Protein AF-A0A960NMY7-F1 (afdb_monomer)

Mean predicted aligned error: 4.67 Å

Solvent-accessible surface area (backbone atoms only — not comparable to full-atom values): 4836 Å² total; per-residue (Å²): 136,85,80,86,68,88,52,74,72,52,56,52,50,46,48,53,53,18,50,54,52,16,48,52,51,12,51,53,53,35,51,51,49,47,73,66,26,69,96,49,64,34,44,55,98,93,41,72,38,59,67,56,51,51,52,46,24,51,65,41,22,57,61,40,27,54,51,43,41,51,52,52,52,49,53,52,50,52,55,51,53,56,65,68,70,58,132

Nearest PDB structures (foldseek):
  8oqy-assembly1_D  TM=3.537E-01  e=2.925E+00  Homo sapiens

Foldseek 3Di:
DDDPDDDPVVLVVLLVCLQVVQLVVLLVVLVVCLVVCVVVQQADPVGGPVVVSVVSSVVSRPVSSVVSSVVVVVVVVVVVVVVVPDD

pLDDT: mean 93.27, std 9.67, range [48.72, 98.75]

Structure (mmCIF, N/CA/C/O backbone):
data_AF-A0A960NMY7-F1
#
_entry.id   AF-A0A960NMY7-F1
#
loop_
_atom_site.group_PDB
_atom_site.id
_atom_site.type_symbol
_atom_site.label_atom_id
_atom_site.label_alt_id
_atom_site.label_comp_id
_atom_site.label_asym_id
_atom_site.label_entity_id
_atom_site.label_seq_id
_atom_site.pdbx_PDB_ins_code
_atom_site.Cartn_x
_atom_site.C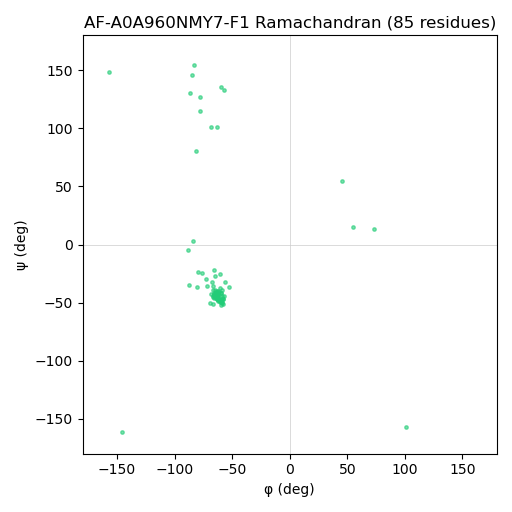artn_y
_atom_site.Cartn_z
_atom_site.occupancy
_atom_site.B_iso_or_equiv
_atom_site.auth_seq_id
_atom_site.auth_comp_id
_atom_site.auth_asym_id
_atom_site.auth_atom_id
_atom_site.pdbx_PDB_model_num
ATOM 1 N N . MET A 1 1 ? -17.722 -5.834 36.836 1.00 48.72 1 MET A N 1
ATOM 2 C CA . MET A 1 1 ? -16.903 -5.104 35.834 1.00 48.72 1 MET A CA 1
ATOM 3 C C . MET A 1 1 ? -16.657 -5.991 34.616 1.00 48.72 1 MET A C 1
ATOM 5 O O . MET A 1 1 ? -15.818 -6.878 34.678 1.00 48.72 1 MET A O 1
ATOM 9 N N . SER A 1 2 ? -17.390 -5.787 33.517 1.00 54.53 2 SER A N 1
ATOM 10 C CA . SER A 1 2 ? -17.126 -6.496 32.254 1.00 54.53 2 SER A CA 1
ATOM 11 C C . SER A 1 2 ? -15.928 -5.850 31.548 1.00 54.53 2 SER A C 1
ATOM 13 O O . SER A 1 2 ? -15.981 -4.674 31.178 1.00 54.53 2 SER A O 1
ATOM 15 N N . LYS A 1 3 ? -14.819 -6.588 31.401 1.00 60.84 3 LYS A N 1
ATOM 16 C CA . LYS A 1 3 ? -13.657 -6.153 30.612 1.00 60.84 3 LYS A CA 1
ATOM 17 C C . LYS A 1 3 ? -14.081 -6.133 29.139 1.00 60.84 3 LYS A C 1
ATOM 19 O O . LYS A 1 3 ? -14.147 -7.186 28.512 1.00 60.84 3 LYS A O 1
ATOM 24 N N . ARG A 1 4 ? -14.383 -4.956 28.576 1.00 67.00 4 ARG A N 1
ATOM 25 C CA . ARG A 1 4 ? -14.626 -4.824 27.128 1.00 67.00 4 ARG A CA 1
ATOM 26 C C . ARG A 1 4 ? -13.339 -5.186 26.385 1.00 67.00 4 ARG A C 1
ATOM 28 O O . ARG A 1 4 ? -12.404 -4.393 26.347 1.00 67.00 4 ARG A O 1
ATOM 35 N N . ARG A 1 5 ? -13.282 -6.402 25.845 1.00 75.62 5 ARG A N 1
ATOM 36 C CA . ARG A 1 5 ? -12.171 -6.904 25.030 1.00 75.62 5 ARG A CA 1
ATOM 37 C C . ARG A 1 5 ? -12.384 -6.467 23.581 1.00 75.62 5 ARG A C 1
ATOM 39 O O . ARG A 1 5 ? -13.525 -6.394 23.126 1.00 75.62 5 ARG A O 1
ATOM 46 N N . PHE A 1 6 ? -11.305 -6.187 22.854 1.00 79.25 6 PHE A N 1
ATOM 47 C CA . PHE A 1 6 ? -11.397 -6.031 21.402 1.00 79.25 6 PHE A CA 1
ATOM 48 C C . PHE A 1 6 ? -11.933 -7.326 20.784 1.00 79.25 6 PHE A C 1
ATOM 50 O O . PHE A 1 6 ? -11.520 -8.418 21.176 1.00 79.25 6 PHE A O 1
ATOM 57 N N . SER A 1 7 ? -12.873 -7.202 19.846 1.00 86.31 7 SER A N 1
ATOM 58 C CA . SER A 1 7 ? -13.428 -8.356 19.144 1.00 86.31 7 SER A CA 1
ATOM 59 C C . SER A 1 7 ? -12.522 -8.767 17.977 1.00 86.31 7 SER A C 1
ATOM 61 O O . SER A 1 7 ? -11.842 -7.913 17.403 1.00 86.31 7 SER A O 1
ATOM 63 N N . PRO A 1 8 ? -12.542 -10.040 17.549 1.00 84.19 8 PRO A N 1
ATOM 64 C CA . PRO A 1 8 ? -11.838 -10.472 16.338 1.00 84.19 8 PRO A CA 1
ATOM 65 C C . PRO A 1 8 ? -12.198 -9.625 15.103 1.00 84.19 8 PRO A C 1
ATOM 67 O O . PRO A 1 8 ? -11.331 -9.259 14.313 1.00 84.19 8 PRO A O 1
ATOM 70 N N . GLY A 1 9 ? -13.467 -9.211 14.991 1.00 90.88 9 GLY A N 1
ATOM 71 C CA . GLY A 1 9 ? -13.940 -8.345 13.909 1.00 90.88 9 GLY A CA 1
ATOM 72 C C . GLY A 1 9 ? -13.340 -6.934 13.914 1.00 90.88 9 GLY A C 1
ATOM 73 O O . GLY A 1 9 ? -13.316 -6.287 12.872 1.00 90.88 9 GLY A O 1
ATOM 74 N N . PHE A 1 10 ? -12.836 -6.442 15.050 1.00 91.62 10 PHE A N 1
ATOM 75 C CA . PHE A 1 10 ? -12.088 -5.185 15.087 1.00 91.62 10 PHE A CA 1
ATOM 76 C C . PHE A 1 10 ? -10.735 -5.334 14.380 1.00 91.62 10 PHE A C 1
ATOM 78 O O . PHE A 1 10 ? -10.437 -4.551 13.484 1.00 91.62 10 PHE A O 1
ATOM 85 N N . PHE A 1 11 ? -9.955 -6.364 14.719 1.00 92.44 11 PHE A N 1
ATOM 86 C CA . PHE A 1 11 ? -8.635 -6.587 14.120 1.00 92.44 11 PHE A CA 1
ATOM 87 C C . PHE A 1 11 ? -8.716 -6.861 12.619 1.00 92.44 11 PHE A C 1
ATOM 89 O O . PHE A 1 11 ? -7.931 -6.300 11.858 1.00 92.44 11 PHE A O 1
ATOM 96 N N . ALA A 1 12 ? -9.716 -7.631 12.181 1.00 94.50 12 ALA A N 1
ATOM 97 C CA . ALA A 1 12 ? -9.976 -7.837 10.759 1.00 94.50 12 ALA A CA 1
ATOM 98 C C . ALA A 1 12 ? -10.207 -6.505 10.024 1.00 94.50 12 ALA A C 1
ATOM 100 O O . ALA A 1 12 ? -9.611 -6.269 8.979 1.00 94.50 12 ALA A O 1
ATOM 101 N N . LYS A 1 13 ? -11.003 -5.588 10.592 1.00 95.12 13 LYS A N 1
ATOM 102 C CA . LYS A 1 13 ? -11.228 -4.259 9.994 1.00 95.12 13 LYS A CA 1
ATOM 103 C C . LYS A 1 13 ? -9.954 -3.421 9.940 1.00 95.12 13 LYS A C 1
ATOM 105 O O . LYS A 1 13 ? -9.719 -2.769 8.930 1.00 95.12 13 LYS A O 1
ATOM 110 N N . VAL A 1 14 ? -9.141 -3.442 10.999 1.00 96.06 14 VAL A N 1
ATOM 111 C CA . VAL A 1 14 ? -7.848 -2.737 11.020 1.00 96.06 14 VAL A CA 1
ATOM 112 C C . VAL A 1 14 ? -6.947 -3.241 9.896 1.00 96.06 14 VAL A C 1
ATOM 114 O O . VAL A 1 14 ? -6.393 -2.430 9.160 1.00 96.06 14 VAL A O 1
ATOM 117 N N . LEU A 1 15 ? -6.850 -4.561 9.723 1.00 96.50 15 LEU A N 1
ATOM 118 C CA . LEU A 1 15 ? -6.057 -5.161 8.652 1.00 96.50 15 LEU A CA 1
ATOM 119 C C . LEU A 1 15 ? -6.604 -4.811 7.269 1.00 96.50 15 LEU A C 1
ATOM 121 O O . LEU A 1 15 ? -5.831 -4.403 6.415 1.00 96.50 15 LEU A O 1
ATOM 125 N N . VAL A 1 16 ? -7.918 -4.906 7.050 1.00 97.81 16 VAL A N 1
ATOM 126 C CA . VAL A 1 16 ? -8.540 -4.567 5.757 1.00 97.81 16 VAL A CA 1
ATOM 127 C C . VAL A 1 16 ? -8.274 -3.109 5.382 1.00 97.81 16 VAL A C 1
ATOM 129 O O . VAL A 1 16 ? -7.847 -2.832 4.265 1.00 97.81 16 VAL A O 1
ATOM 132 N N . VAL A 1 17 ? -8.484 -2.178 6.317 1.00 97.25 17 VAL A N 1
ATOM 133 C CA . VAL A 1 17 ? -8.235 -0.748 6.082 1.00 97.25 17 VAL A CA 1
ATOM 134 C C . VAL A 1 17 ? -6.746 -0.479 5.864 1.00 97.25 17 VAL A C 1
ATOM 136 O O . VAL A 1 17 ? -6.401 0.277 4.959 1.00 97.25 17 VAL A O 1
ATOM 139 N N . GLY A 1 18 ? -5.872 -1.113 6.651 1.00 97.81 18 GLY A N 1
ATOM 140 C CA . GLY A 1 18 ? -4.423 -1.015 6.486 1.00 97.81 18 GLY A CA 1
ATOM 141 C C . GLY A 1 18 ? -3.973 -1.503 5.110 1.00 97.81 18 GLY A C 1
ATOM 142 O O . GLY A 1 18 ? -3.337 -0.756 4.380 1.00 97.81 18 GLY A O 1
ATOM 143 N N . ILE A 1 19 ? -4.374 -2.712 4.713 1.00 98.44 19 ILE A N 1
ATOM 144 C CA . ILE A 1 19 ? -4.041 -3.297 3.408 1.00 98.44 19 ILE A CA 1
ATOM 145 C C . ILE A 1 19 ? -4.543 -2.403 2.276 1.00 98.44 19 ILE A C 1
ATOM 147 O O . ILE A 1 19 ? -3.764 -2.060 1.392 1.00 98.44 19 ILE A O 1
ATOM 151 N N . ALA A 1 20 ? -5.812 -1.985 2.309 1.00 98.44 20 ALA A N 1
ATOM 152 C CA . ALA A 1 20 ? -6.384 -1.159 1.251 1.00 98.44 20 ALA A CA 1
ATOM 153 C C . ALA A 1 20 ? -5.685 0.207 1.139 1.00 98.44 20 ALA A C 1
ATOM 155 O O . ALA A 1 20 ? -5.309 0.623 0.043 1.00 98.44 20 ALA A O 1
ATOM 156 N N . GLY A 1 21 ? -5.470 0.892 2.267 1.00 98.12 21 GLY A N 1
ATOM 157 C CA . GLY A 1 21 ? -4.817 2.201 2.289 1.00 98.12 21 GLY A CA 1
ATOM 158 C C . GLY A 1 21 ? -3.356 2.138 1.847 1.00 98.12 21 GLY A C 1
ATOM 159 O O . GLY A 1 21 ? -2.912 2.963 1.049 1.00 98.12 21 GLY A O 1
ATOM 160 N N . SER A 1 22 ? -2.615 1.136 2.315 1.00 98.56 22 SER A N 1
ATOM 161 C CA . SER A 1 22 ? -1.206 0.954 1.966 1.00 98.56 22 SER A CA 1
ATOM 162 C C . SER A 1 22 ? -1.018 0.481 0.531 1.00 98.56 22 SER A C 1
ATOM 164 O O . SER A 1 22 ? -0.080 0.931 -0.121 1.00 98.56 22 SER A O 1
ATOM 166 N N . ALA A 1 23 ? -1.915 -0.358 0.005 1.00 98.69 23 ALA A N 1
ATOM 167 C CA . ALA A 1 23 ? -1.904 -0.747 -1.404 1.00 98.69 23 ALA A CA 1
ATOM 168 C C . ALA A 1 23 ? -2.169 0.459 -2.311 1.00 98.69 23 ALA A C 1
ATOM 170 O O . ALA A 1 23 ? -1.466 0.639 -3.302 1.00 98.69 23 ALA A O 1
ATOM 171 N N . LEU A 1 24 ? -3.129 1.319 -1.949 1.00 98.69 24 LEU A N 1
ATOM 172 C CA . LEU A 1 24 ? -3.401 2.548 -2.692 1.00 98.69 24 LEU A CA 1
ATOM 173 C C . LEU A 1 24 ? -2.187 3.485 -2.685 1.00 98.69 24 LEU A C 1
ATOM 175 O O . LEU A 1 24 ? -1.782 3.965 -3.740 1.00 98.69 24 LEU A O 1
ATOM 179 N N . LEU A 1 25 ? -1.581 3.716 -1.517 1.00 98.62 25 LEU A N 1
ATOM 180 C CA . LEU A 1 25 ? -0.379 4.543 -1.405 1.00 98.62 25 LEU A CA 1
ATOM 181 C C . LEU A 1 25 ? 0.769 3.980 -2.254 1.00 98.62 25 LEU A C 1
ATOM 183 O O . LEU A 1 25 ? 1.369 4.715 -3.036 1.00 98.62 25 LEU A O 1
ATOM 187 N N . ALA A 1 26 ? 1.047 2.683 -2.122 1.00 98.69 26 ALA A N 1
ATOM 188 C CA . ALA A 1 26 ? 2.104 2.011 -2.867 1.00 98.69 26 ALA A CA 1
ATOM 189 C C . ALA A 1 26 ? 1.868 2.071 -4.379 1.00 98.69 26 ALA A C 1
ATOM 191 O O . ALA A 1 26 ? 2.803 2.350 -5.128 1.00 98.69 26 ALA A O 1
ATOM 192 N N . ALA A 1 27 ? 0.624 1.890 -4.830 1.00 98.69 27 ALA A N 1
ATOM 193 C CA . ALA A 1 27 ? 0.256 2.025 -6.234 1.00 98.69 27 ALA A CA 1
ATOM 194 C C . ALA A 1 27 ? 0.503 3.448 -6.752 1.00 98.69 27 ALA A C 1
ATOM 196 O O . ALA A 1 27 ? 1.091 3.608 -7.818 1.00 98.69 27 ALA A O 1
ATOM 197 N N . VAL A 1 28 ? 0.116 4.480 -5.992 1.00 98.69 28 VAL A N 1
ATOM 198 C CA . VAL A 1 28 ? 0.351 5.882 -6.375 1.00 98.69 28 VAL A CA 1
ATOM 199 C C . VAL A 1 28 ? 1.846 6.178 -6.466 1.00 98.69 28 VAL A C 1
ATOM 201 O O . VAL A 1 28 ? 2.286 6.726 -7.474 1.00 98.69 28 VAL A O 1
ATOM 204 N N . MET A 1 29 ? 2.637 5.803 -5.457 1.00 98.44 29 MET A N 1
ATOM 205 C CA . MET A 1 29 ? 4.083 6.056 -5.473 1.00 98.44 29 MET A CA 1
ATOM 206 C C . MET A 1 29 ? 4.772 5.315 -6.623 1.00 98.44 29 MET A C 1
ATOM 208 O O . MET A 1 29 ? 5.513 5.921 -7.391 1.00 98.44 29 MET A O 1
ATOM 212 N N . THR A 1 30 ? 4.438 4.039 -6.819 1.00 98.50 30 THR A N 1
ATOM 213 C CA . THR A 1 30 ? 4.982 3.232 -7.920 1.00 98.50 30 THR A CA 1
ATOM 214 C C . THR A 1 30 ? 4.595 3.802 -9.281 1.00 98.50 30 THR A C 1
ATOM 216 O O . THR A 1 30 ? 5.427 3.852 -10.178 1.00 98.50 30 THR A O 1
ATOM 219 N N . ALA A 1 31 ? 3.359 4.280 -9.452 1.00 98.44 31 ALA A N 1
ATOM 220 C CA . ALA A 1 31 ? 2.922 4.910 -10.697 1.00 98.44 31 ALA A CA 1
ATOM 221 C C . ALA A 1 31 ? 3.654 6.235 -10.967 1.00 98.44 31 ALA A C 1
ATOM 223 O O . ALA A 1 31 ? 3.950 6.549 -12.122 1.00 98.44 31 ALA A O 1
ATOM 224 N N . LEU A 1 32 ? 3.961 7.011 -9.922 1.00 98.44 32 LEU A N 1
ATOM 225 C CA . LEU A 1 32 ? 4.762 8.229 -10.048 1.00 98.44 32 LEU A CA 1
ATOM 226 C C . LEU A 1 32 ? 6.202 7.912 -10.458 1.00 98.44 32 LEU A C 1
ATOM 228 O O . LEU A 1 32 ? 6.723 8.581 -11.352 1.00 98.44 32 LEU A O 1
ATOM 232 N N . ASP A 1 33 ? 6.822 6.905 -9.846 1.00 98.00 33 ASP A N 1
ATOM 233 C CA . ASP A 1 33 ? 8.191 6.491 -10.169 1.00 98.00 33 ASP A CA 1
ATOM 234 C C . ASP A 1 33 ? 8.269 5.870 -11.567 1.00 98.00 33 ASP A C 1
ATOM 236 O O . ASP A 1 33 ? 9.126 6.262 -12.359 1.00 98.00 33 ASP A O 1
ATOM 240 N N . TRP A 1 34 ? 7.303 5.018 -11.924 1.00 98.38 34 TRP A N 1
ATOM 241 C CA . TRP A 1 34 ? 7.161 4.468 -13.271 1.00 98.38 34 TRP A CA 1
ATOM 242 C C . TRP A 1 34 ? 7.013 5.577 -14.316 1.00 98.38 34 TRP A C 1
ATOM 244 O O . TRP A 1 34 ? 7.744 5.578 -15.297 1.00 98.38 34 TRP A O 1
ATOM 254 N N . ARG A 1 35 ? 6.151 6.578 -14.079 1.00 98.00 35 ARG A N 1
ATOM 255 C CA . ARG A 1 35 ? 5.955 7.708 -15.006 1.00 98.00 35 ARG A CA 1
ATOM 256 C C . ARG A 1 35 ? 7.197 8.589 -15.146 1.00 98.00 35 ARG A C 1
ATOM 258 O O . ARG A 1 35 ? 7.452 9.107 -16.231 1.00 98.00 35 ARG A O 1
ATOM 265 N N . LYS A 1 36 ? 7.920 8.840 -14.050 1.00 97.94 36 LYS A N 1
ATOM 266 C CA . LYS A 1 36 ? 9.160 9.636 -14.079 1.00 97.94 36 LYS A CA 1
ATOM 267 C C . LYS A 1 36 ? 10.307 8.868 -14.724 1.00 97.94 36 LYS A C 1
ATOM 269 O O . LYS A 1 36 ? 11.194 9.498 -15.289 1.00 97.94 36 LYS A O 1
ATOM 274 N N . ASN A 1 37 ? 10.281 7.542 -14.610 1.00 97.31 37 ASN A N 1
ATOM 275 C CA . ASN A 1 37 ? 11.265 6.617 -15.148 1.00 97.31 37 ASN A CA 1
ATOM 276 C C . ASN A 1 37 ? 12.722 7.059 -14.888 1.00 97.31 37 ASN A C 1
ATOM 278 O O . ASN A 1 37 ? 13.501 7.232 -15.832 1.00 97.31 37 ASN A O 1
ATOM 282 N N . PRO A 1 38 ? 13.105 7.310 -13.619 1.00 92.81 38 PRO A N 1
ATOM 283 C CA . PRO A 1 38 ? 14.450 7.766 -13.294 1.00 92.81 38 PRO A CA 1
ATOM 284 C C . PRO A 1 38 ? 15.488 6.768 -13.815 1.00 92.81 38 PRO A C 1
ATOM 286 O O . PRO A 1 38 ? 15.337 5.561 -13.644 1.00 92.81 38 PRO A O 1
ATOM 289 N N . ALA A 1 39 ? 16.529 7.274 -14.480 1.00 92.19 39 ALA A N 1
ATOM 290 C CA . ALA A 1 39 ? 17.577 6.466 -15.113 1.00 92.19 39 ALA A CA 1
ATOM 291 C C . ALA A 1 39 ? 17.076 5.403 -16.122 1.00 92.19 39 AL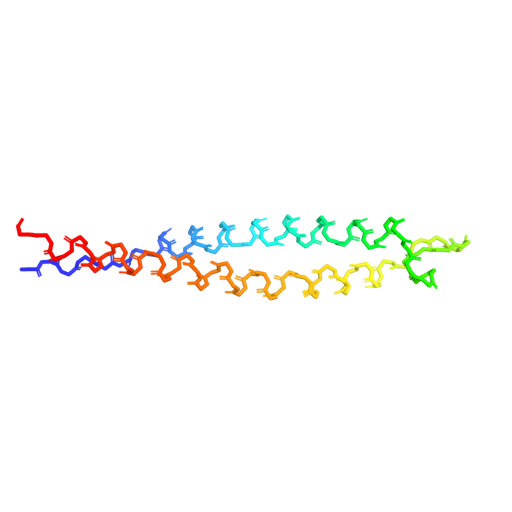A A C 1
ATOM 293 O O . ALA A 1 39 ? 17.839 4.517 -16.497 1.00 92.19 39 ALA A O 1
ATOM 294 N N . GLY A 1 40 ? 15.821 5.482 -16.583 1.00 95.12 40 GLY A N 1
ATOM 295 C CA . GLY A 1 40 ? 15.263 4.539 -17.554 1.00 95.12 40 GLY A CA 1
ATOM 296 C C . GLY A 1 40 ? 14.944 3.145 -16.999 1.00 95.12 40 GLY A C 1
ATOM 297 O O . GLY A 1 40 ? 14.749 2.218 -17.781 1.00 95.12 40 GLY A O 1
ATOM 298 N N . ILE A 1 41 ? 14.922 2.960 -15.674 1.00 96.81 41 ILE A N 1
ATOM 299 C CA . ILE A 1 41 ? 14.859 1.619 -15.067 1.00 96.81 41 ILE A CA 1
ATOM 300 C C . ILE A 1 41 ? 13.473 0.969 -15.135 1.00 96.81 41 ILE A C 1
ATOM 302 O O . I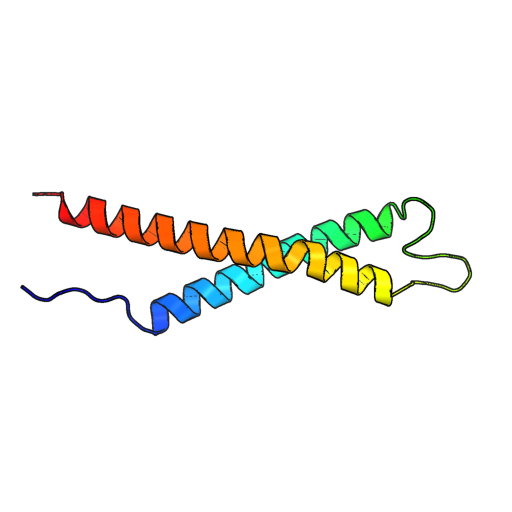LE A 1 41 ? 13.378 -0.253 -15.084 1.00 96.81 41 ILE A O 1
ATOM 306 N N . PHE A 1 42 ? 12.396 1.748 -15.237 1.00 97.81 42 PHE A N 1
ATOM 307 C CA . PHE A 1 42 ? 11.026 1.230 -15.187 1.00 97.81 42 PHE A CA 1
ATOM 308 C C . PHE A 1 42 ? 10.509 0.799 -16.557 1.00 97.81 42 PHE A C 1
ATOM 310 O O . PHE A 1 42 ? 9.742 -0.162 -16.645 1.00 97.81 42 PHE A O 1
ATOM 317 N N . HIS A 1 43 ? 10.904 1.500 -17.618 1.00 97.62 43 HIS A N 1
ATOM 318 C CA . HIS A 1 43 ? 10.541 1.142 -18.984 1.00 97.62 43 HIS A CA 1
ATOM 319 C C . HIS A 1 43 ? 11.519 1.716 -20.019 1.00 97.62 43 HIS A C 1
ATOM 321 O O . HIS A 1 43 ? 12.055 2.813 -19.850 1.00 97.62 43 HIS A O 1
ATOM 327 N N . GLY A 1 44 ? 11.705 0.999 -21.125 1.00 96.06 44 GLY A N 1
ATOM 328 C CA . GLY A 1 44 ? 12.592 1.371 -22.229 1.00 96.06 44 GLY A CA 1
ATOM 329 C C . GLY A 1 44 ? 12.049 0.932 -23.596 1.00 96.06 44 GLY A C 1
ATOM 330 O O . GLY A 1 44 ? 10.854 0.651 -23.713 1.00 96.06 44 GLY A O 1
ATOM 331 N N . PRO A 1 45 ? 12.904 0.863 -24.634 1.00 96.12 45 PRO A N 1
ATOM 332 C CA . PRO A 1 45 ? 12.515 0.393 -25.968 1.00 96.12 45 PRO A CA 1
ATOM 333 C C . PRO A 1 45 ? 11.901 -1.014 -25.969 1.00 96.12 45 PRO A C 1
ATOM 335 O O . PRO A 1 45 ? 10.989 -1.282 -26.745 1.00 96.12 45 PRO A O 1
ATOM 338 N N . ASP A 1 46 ? 12.346 -1.872 -25.049 1.00 95.19 46 ASP A N 1
ATOM 339 C CA . ASP A 1 46 ? 11.877 -3.255 -24.897 1.00 95.19 46 ASP A CA 1
ATOM 340 C C . ASP A 1 46 ? 10.591 -3.373 -24.047 1.00 95.19 46 ASP A C 1
ATOM 342 O O . ASP A 1 46 ? 10.097 -4.472 -23.790 1.00 95.19 46 ASP A O 1
ATOM 346 N N . GLY A 1 47 ? 10.022 -2.242 -23.613 1.00 96.81 47 GLY A N 1
ATOM 347 C CA . GLY A 1 47 ? 8.793 -2.171 -22.822 1.00 96.81 47 GLY A CA 1
ATOM 348 C C . GLY A 1 47 ? 9.025 -1.944 -21.325 1.00 96.81 47 GLY A C 1
ATOM 349 O O . GLY A 1 47 ? 10.029 -1.371 -20.909 1.00 96.81 47 GLY A O 1
ATOM 350 N N . THR A 1 48 ? 8.044 -2.340 -20.507 1.00 98.25 48 THR A N 1
ATOM 351 C CA . THR A 1 48 ? 8.053 -2.137 -19.047 1.00 98.25 48 THR A CA 1
ATOM 352 C C . THR A 1 48 ? 8.782 -3.265 -18.321 1.00 98.25 48 THR A C 1
ATOM 354 O O . THR A 1 48 ? 8.444 -4.440 -18.474 1.00 98.25 48 THR A O 1
ATOM 357 N N . HIS A 1 49 ? 9.704 -2.906 -17.431 1.00 97.94 49 HIS A N 1
ATOM 358 C CA . HIS A 1 49 ? 10.381 -3.833 -16.527 1.00 97.94 49 HIS A CA 1
ATOM 359 C C . HIS A 1 49 ? 9.505 -4.131 -15.299 1.00 97.94 49 HIS A C 1
ATOM 361 O O . HIS A 1 49 ? 9.680 -3.568 -14.217 1.00 97.94 49 HIS A O 1
ATOM 367 N N . TRP A 1 50 ? 8.538 -5.038 -15.456 1.00 97.50 50 TRP A N 1
ATOM 368 C CA . TRP A 1 50 ? 7.547 -5.351 -14.416 1.00 97.50 50 TRP A CA 1
ATOM 369 C C . TRP A 1 50 ? 8.132 -5.878 -13.099 1.00 97.50 50 TRP A C 1
ATOM 371 O O . TRP A 1 50 ? 7.516 -5.679 -12.054 1.00 97.50 50 TRP A O 1
ATOM 381 N N . ALA A 1 51 ? 9.318 -6.495 -13.126 1.00 98.00 51 ALA A N 1
ATOM 382 C CA . ALA A 1 51 ? 10.020 -6.906 -11.909 1.00 98.00 51 ALA A CA 1
ATOM 383 C C . ALA A 1 51 ? 10.336 -5.696 -11.010 1.00 98.00 51 ALA A C 1
ATOM 385 O O . ALA A 1 51 ? 9.958 -5.686 -9.842 1.00 98.00 51 ALA A O 1
ATOM 386 N N . ILE A 1 52 ? 10.902 -4.627 -11.584 1.00 97.88 52 ILE A N 1
ATOM 387 C CA . I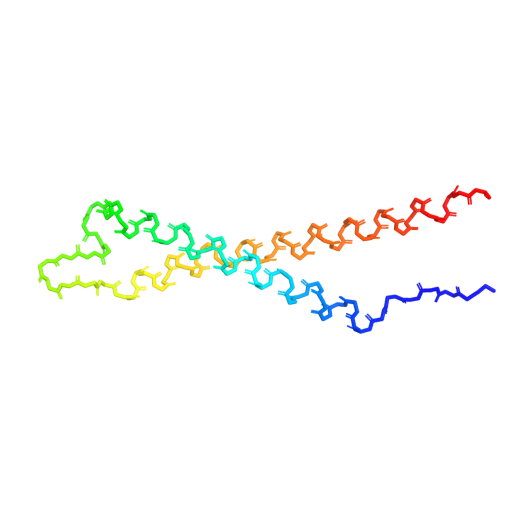LE A 1 52 ? 11.241 -3.391 -10.860 1.00 97.88 52 ILE A CA 1
ATOM 388 C C . ILE A 1 52 ? 9.977 -2.668 -10.383 1.00 97.88 52 ILE A C 1
ATOM 390 O O . ILE A 1 52 ? 9.932 -2.163 -9.260 1.00 97.88 52 ILE A O 1
ATOM 394 N N . VAL A 1 53 ? 8.918 -2.651 -11.200 1.00 98.31 53 VAL A N 1
ATOM 395 C CA . VAL A 1 53 ? 7.606 -2.109 -10.798 1.00 98.31 53 VAL A CA 1
ATOM 396 C C . VAL A 1 53 ? 7.071 -2.846 -9.566 1.00 98.31 53 VAL A C 1
ATOM 398 O O . VAL A 1 53 ? 6.644 -2.207 -8.604 1.00 98.31 53 VAL A O 1
ATOM 401 N N . GLY A 1 54 ? 7.118 -4.181 -9.574 1.00 98.44 54 GLY A N 1
ATOM 402 C CA . GLY A 1 54 ? 6.673 -5.011 -8.455 1.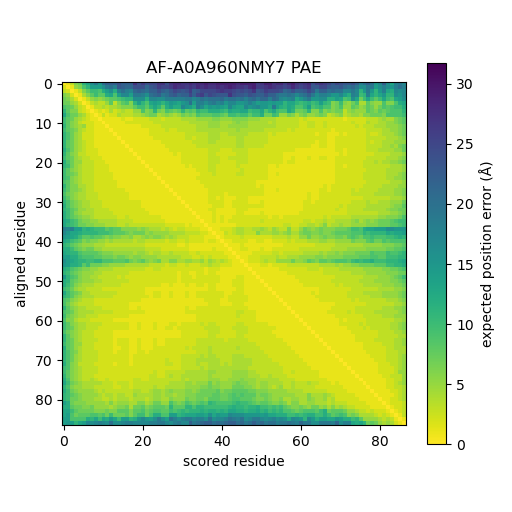00 98.44 54 GLY A CA 1
ATOM 403 C C . GLY A 1 54 ? 7.504 -4.793 -7.191 1.00 98.44 54 GLY A C 1
ATOM 404 O O . GLY A 1 54 ? 6.942 -4.579 -6.117 1.00 98.44 54 GLY A O 1
ATOM 405 N N . GLU A 1 55 ? 8.832 -4.784 -7.311 1.00 98.38 55 GLU A N 1
ATOM 406 C CA . GLU A 1 55 ? 9.745 -4.504 -6.195 1.00 98.38 55 GLU A CA 1
ATOM 407 C C . GLU A 1 55 ? 9.487 -3.124 -5.583 1.00 98.38 55 GLU A C 1
ATOM 409 O O . GLU A 1 55 ? 9.375 -2.994 -4.363 1.00 98.38 55 GLU A O 1
ATOM 414 N N . THR A 1 56 ? 9.295 -2.108 -6.426 1.00 98.31 56 THR A N 1
ATOM 415 C CA . THR A 1 56 ? 8.980 -0.741 -5.991 1.00 98.31 56 THR A CA 1
ATOM 416 C C . THR A 1 56 ? 7.644 -0.695 -5.250 1.00 98.31 56 THR A C 1
ATOM 418 O O . THR A 1 56 ? 7.553 -0.103 -4.171 1.00 98.31 56 THR A O 1
ATOM 421 N N . PHE A 1 57 ? 6.620 -1.383 -5.765 1.00 98.75 57 PHE A N 1
ATOM 422 C CA . PHE A 1 57 ? 5.328 -1.488 -5.092 1.00 98.75 57 PHE A CA 1
ATOM 423 C C . PHE A 1 57 ? 5.467 -2.097 -3.699 1.00 98.75 57 PHE A C 1
ATOM 425 O O . PHE A 1 57 ? 5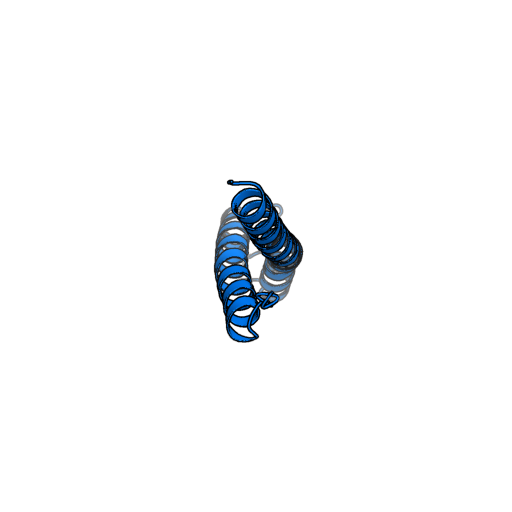.005 -1.503 -2.723 1.00 98.75 57 PHE A O 1
ATOM 432 N N . PHE A 1 58 ? 6.132 -3.247 -3.570 1.00 98.69 58 PHE A N 1
ATOM 433 C CA . PHE A 1 58 ? 6.293 -3.896 -2.269 1.00 98.69 58 PHE A CA 1
ATOM 434 C C . PHE A 1 58 ? 7.190 -3.100 -1.313 1.00 98.69 58 PHE A C 1
ATOM 436 O O . PHE A 1 58 ? 6.923 -3.084 -0.107 1.00 98.69 58 PHE A O 1
ATOM 443 N N . SER A 1 59 ? 8.184 -2.383 -1.844 1.00 98.38 59 SER A N 1
ATOM 444 C CA . SER A 1 59 ? 9.033 -1.462 -1.082 1.00 98.38 59 SER A CA 1
ATOM 445 C C . SER A 1 59 ? 8.225 -0.330 -0.439 1.00 98.38 59 SER A C 1
ATOM 447 O O . SER A 1 59 ? 8.496 0.045 0.700 1.00 98.38 59 SER A O 1
ATOM 449 N N . TRP A 1 60 ? 7.195 0.187 -1.116 1.00 98.56 60 TRP A N 1
ATOM 450 C CA . TRP A 1 60 ? 6.266 1.156 -0.523 1.00 98.56 60 TRP A CA 1
ATOM 451 C C . TRP A 1 60 ? 5.194 0.497 0.354 1.00 98.56 60 TRP A C 1
ATOM 453 O O . TRP A 1 60 ? 4.815 1.046 1.392 1.00 98.56 60 TRP A O 1
ATOM 463 N N . PHE A 1 61 ? 4.704 -0.681 -0.035 1.00 98.75 61 PHE A N 1
ATOM 464 C CA . PHE A 1 61 ? 3.582 -1.355 0.615 1.00 98.75 61 PHE A CA 1
ATOM 465 C C . PHE A 1 61 ? 3.900 -1.813 2.041 1.00 98.75 61 PHE A C 1
ATOM 467 O O . PHE A 1 61 ? 3.139 -1.496 2.958 1.00 98.75 61 PHE A O 1
ATOM 474 N N . TRP A 1 62 ? 5.003 -2.538 2.259 1.00 98.44 62 TRP A N 1
ATOM 475 C CA . TRP A 1 62 ? 5.283 -3.140 3.571 1.00 98.44 62 TRP A CA 1
ATOM 476 C C . TRP A 1 62 ? 5.517 -2.121 4.691 1.00 98.44 62 TRP A C 1
ATOM 478 O O . TRP A 1 62 ? 4.913 -2.275 5.764 1.00 98.44 62 TRP A O 1
ATOM 488 N N . PRO A 1 63 ? 6.314 -1.055 4.482 1.00 98.25 63 PRO A N 1
ATOM 489 C CA . PRO A 1 63 ? 6.463 -0.010 5.488 1.00 98.25 63 PRO A CA 1
ATOM 490 C C . PRO A 1 63 ? 5.143 0.724 5.739 1.00 98.25 63 PRO A C 1
ATOM 492 O O . PRO A 1 63 ? 4.777 0.951 6.894 1.00 98.25 63 PRO A O 1
ATOM 495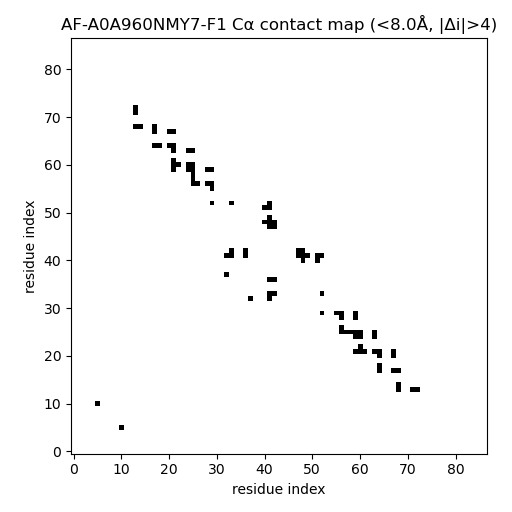 N N . ALA A 1 64 ? 4.386 1.033 4.679 1.00 98.38 64 ALA A N 1
ATOM 496 C CA . ALA A 1 64 ? 3.106 1.719 4.798 1.00 98.38 64 ALA A CA 1
ATOM 497 C C . ALA A 1 64 ? 2.071 0.894 5.571 1.00 98.38 64 ALA A C 1
ATOM 499 O O . ALA A 1 64 ? 1.360 1.447 6.409 1.00 98.38 64 ALA A O 1
ATOM 500 N N . LEU A 1 65 ? 1.986 -0.415 5.314 1.00 98.44 65 LEU A N 1
ATOM 501 C CA . LEU A 1 65 ? 1.071 -1.323 6.010 1.00 98.44 65 LEU A CA 1
ATOM 502 C C . LEU A 1 65 ? 1.412 -1.400 7.493 1.00 98.44 65 LEU A C 1
ATOM 504 O O . LEU A 1 65 ? 0.531 -1.266 8.346 1.00 98.44 65 LEU A O 1
ATOM 508 N N . SER A 1 66 ? 2.699 -1.560 7.794 1.00 97.75 66 SER A N 1
ATOM 509 C CA . SER A 1 66 ? 3.194 -1.633 9.167 1.00 97.75 66 SER A CA 1
ATOM 510 C C . SER A 1 66 ? 2.863 -0.350 9.932 1.00 97.75 66 SER A C 1
ATOM 512 O O . SER A 1 66 ? 2.284 -0.405 11.019 1.00 97.75 66 SER A O 1
ATOM 514 N N . ALA A 1 67 ? 3.142 0.813 9.335 1.00 97.94 67 ALA A N 1
ATOM 515 C CA . ALA A 1 67 ? 2.821 2.108 9.923 1.00 97.94 67 ALA A CA 1
ATOM 516 C C . ALA A 1 67 ? 1.307 2.302 10.109 1.00 97.94 67 ALA A C 1
ATOM 518 O O . ALA A 1 67 ? 0.868 2.683 11.195 1.00 97.94 67 ALA A O 1
ATOM 519 N N . ALA A 1 68 ? 0.493 2.002 9.093 1.00 97.25 68 ALA A N 1
ATOM 520 C CA . ALA A 1 68 ? -0.957 2.167 9.154 1.00 97.25 68 ALA A CA 1
ATOM 521 C C . ALA A 1 68 ? -1.585 1.316 10.267 1.00 97.25 68 ALA A C 1
ATOM 523 O O . ALA A 1 68 ? -2.358 1.831 11.080 1.00 97.25 68 ALA A O 1
ATOM 524 N N . VAL A 1 69 ? -1.222 0.032 10.352 1.00 97.38 69 VAL A N 1
ATOM 525 C CA . VAL A 1 69 ? -1.726 -0.872 11.395 1.00 97.38 69 VAL A CA 1
ATOM 526 C C . VAL A 1 69 ? -1.330 -0.367 12.782 1.00 97.38 69 VAL A C 1
ATOM 528 O O . VAL A 1 69 ? -2.195 -0.260 13.656 1.00 97.38 69 VAL A O 1
ATOM 531 N N . LEU A 1 70 ? -0.061 0.002 12.982 1.00 97.50 70 LEU A N 1
ATOM 532 C CA . LEU A 1 70 ? 0.412 0.527 14.264 1.00 97.50 70 LEU A CA 1
ATOM 533 C C . LEU A 1 70 ? -0.346 1.796 14.669 1.00 97.50 70 LEU A C 1
ATOM 535 O O . LEU A 1 70 ? -0.864 1.868 15.783 1.00 97.50 70 LEU A O 1
ATOM 539 N N . LEU A 1 71 ? -0.483 2.766 13.766 1.00 97.50 71 LEU A N 1
ATOM 540 C CA . LEU A 1 71 ? -1.174 4.026 14.048 1.00 97.50 71 LEU A CA 1
ATOM 541 C C . LEU A 1 71 ? -2.651 3.815 14.399 1.00 97.50 71 LEU A C 1
ATOM 543 O O . LEU A 1 71 ? -3.149 4.420 15.351 1.00 97.50 71 LEU A O 1
ATOM 547 N N . ILE A 1 72 ? -3.352 2.933 13.681 1.00 95.88 72 ILE A N 1
ATOM 548 C CA . ILE A 1 72 ? -4.761 2.628 13.966 1.00 95.88 72 ILE A CA 1
ATOM 549 C C . ILE A 1 72 ? -4.902 1.962 15.342 1.00 95.88 72 ILE A C 1
ATOM 551 O O . ILE A 1 72 ? -5.793 2.329 16.117 1.00 95.88 72 ILE A O 1
ATOM 555 N N . LEU A 1 73 ? -4.020 1.014 15.676 1.00 95.38 73 LEU A N 1
ATOM 556 C CA . LEU A 1 73 ? -4.030 0.340 16.976 1.00 95.38 73 LEU A CA 1
ATOM 557 C C . LEU A 1 73 ? -3.695 1.298 18.126 1.00 95.38 73 LEU A C 1
ATOM 559 O O . LEU A 1 73 ? -4.381 1.270 19.156 1.00 95.38 73 LEU A O 1
ATOM 563 N N . LEU A 1 74 ? -2.707 2.181 17.954 1.00 96.12 74 LEU A N 1
ATOM 564 C CA . LEU A 1 74 ? -2.395 3.225 18.934 1.00 96.12 74 LEU A CA 1
ATOM 565 C C . LEU A 1 74 ? -3.589 4.162 19.131 1.00 96.12 74 LEU A C 1
ATOM 567 O O . LEU A 1 74 ? -4.018 4.380 20.265 1.00 96.12 74 LEU A O 1
ATOM 571 N N . ALA A 1 75 ? -4.182 4.664 18.046 1.00 95.38 75 ALA A N 1
ATOM 572 C CA . ALA A 1 75 ? -5.333 5.558 18.118 1.00 95.38 75 ALA A CA 1
ATOM 573 C C . ALA A 1 75 ? -6.531 4.897 18.820 1.00 95.38 75 ALA A C 1
ATOM 575 O O . ALA A 1 75 ? -7.196 5.525 19.649 1.00 95.38 75 ALA A O 1
ATOM 576 N N . ALA A 1 76 ? -6.802 3.621 18.534 1.00 92.31 76 ALA A N 1
ATOM 577 C CA . ALA A 1 76 ? -7.850 2.863 1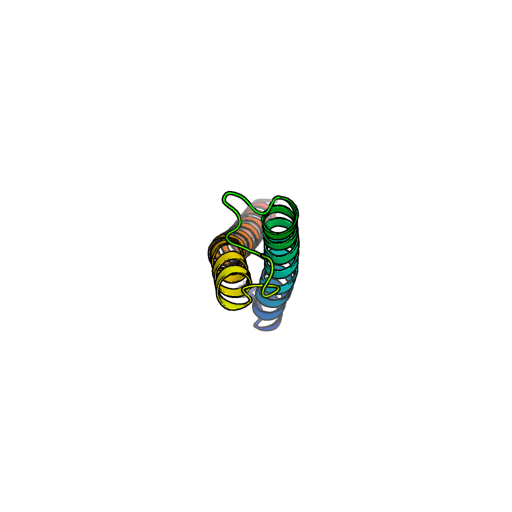9.211 1.00 92.31 76 ALA A CA 1
ATOM 578 C C . ALA A 1 76 ? -7.561 2.680 20.710 1.00 92.31 76 ALA A C 1
ATOM 580 O O . ALA A 1 76 ? -8.468 2.834 21.533 1.00 92.31 76 ALA A O 1
ATOM 581 N N . SER A 1 77 ? -6.304 2.411 21.068 1.00 90.12 77 SER A N 1
ATOM 582 C CA . SER A 1 77 ? -5.866 2.234 22.457 1.00 90.12 77 SER A CA 1
ATOM 583 C C . SER A 1 77 ? -5.986 3.530 23.259 1.00 90.12 77 SER A C 1
ATOM 585 O O . SER A 1 77 ? -6.572 3.530 24.342 1.00 90.12 77 SER A O 1
ATOM 587 N N . LEU A 1 78 ? -5.534 4.653 22.694 1.00 93.81 78 LEU A N 1
ATOM 588 C CA . LEU A 1 78 ? -5.666 5.977 23.305 1.00 93.81 78 LEU A CA 1
ATOM 589 C C . LEU A 1 78 ? -7.138 6.364 23.485 1.00 93.81 78 LEU A C 1
ATOM 591 O O . LEU A 1 78 ? -7.543 6.775 24.571 1.00 93.81 78 LEU A O 1
ATOM 595 N N . ARG A 1 79 ? -7.980 6.157 22.462 1.00 92.50 79 ARG A N 1
ATOM 596 C CA . ARG A 1 79 ? -9.432 6.396 22.567 1.00 92.50 79 ARG A CA 1
ATOM 597 C C . ARG A 1 79 ? -10.074 5.551 23.665 1.00 92.50 79 ARG A C 1
ATOM 599 O O . ARG A 1 79 ? -10.969 6.036 24.356 1.00 92.50 79 ARG A O 1
ATOM 606 N N . HIS A 1 80 ? -9.648 4.298 23.818 1.00 88.69 80 HIS A N 1
ATOM 607 C CA . HIS A 1 80 ? -10.147 3.427 24.876 1.00 88.69 80 HIS A CA 1
ATOM 608 C C . HIS A 1 80 ? -9.727 3.923 26.267 1.00 88.69 80 HIS A C 1
ATOM 610 O O . HIS A 1 80 ? -10.576 4.002 27.155 1.00 88.69 80 HIS A O 1
ATOM 616 N N . ALA A 1 81 ? -8.460 4.315 26.436 1.00 88.38 81 ALA A N 1
ATOM 617 C CA . ALA A 1 81 ? -7.944 4.871 27.686 1.00 88.38 81 ALA A CA 1
ATOM 618 C C . ALA A 1 81 ? -8.696 6.151 28.091 1.00 88.38 81 ALA A C 1
ATOM 62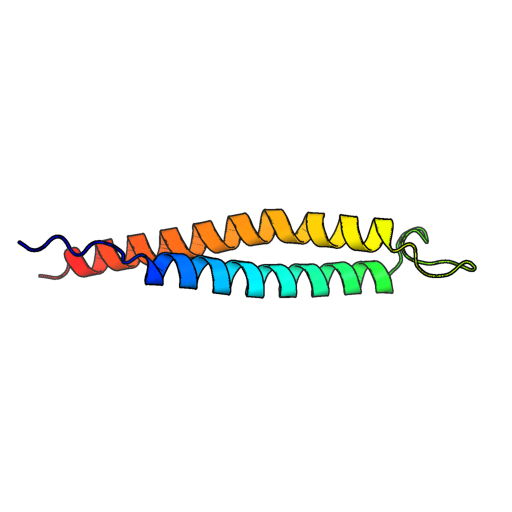0 O O . ALA A 1 81 ? -9.233 6.221 29.193 1.00 88.38 81 ALA A O 1
ATOM 621 N N . VAL A 1 82 ? -8.853 7.104 27.166 1.00 91.56 82 VAL A N 1
ATOM 622 C CA . VAL A 1 82 ? -9.575 8.368 27.406 1.00 91.56 82 VAL A CA 1
ATOM 623 C C . VAL A 1 82 ? -11.034 8.131 27.805 1.00 91.56 82 VAL A C 1
ATOM 625 O O . VAL A 1 82 ? -11.536 8.775 28.722 1.00 91.56 82 VAL A O 1
ATOM 628 N N . ARG A 1 83 ? -11.734 7.191 27.151 1.00 88.56 83 ARG A N 1
ATOM 629 C CA . ARG A 1 83 ? -13.127 6.851 27.502 1.00 88.56 83 ARG A CA 1
ATOM 630 C C . ARG A 1 83 ? -13.261 6.247 28.899 1.00 88.56 83 ARG A C 1
ATOM 632 O O . ARG A 1 83 ? -14.326 6.371 29.487 1.00 88.56 83 ARG A O 1
ATOM 639 N N . ARG A 1 84 ? -12.218 5.590 29.409 1.00 85.31 84 ARG A N 1
ATOM 640 C CA . ARG A 1 84 ? -12.208 4.990 30.750 1.00 85.31 84 ARG A CA 1
ATOM 641 C C . ARG A 1 84 ? -11.953 6.018 31.857 1.00 85.31 84 ARG A C 1
ATOM 643 O O . ARG A 1 84 ? -12.339 5.770 32.990 1.00 85.31 84 ARG A O 1
ATOM 650 N N . SER A 1 85 ? -11.312 7.138 31.528 1.00 85.25 85 SER A N 1
ATOM 651 C CA . SER A 1 85 ? -10.976 8.212 32.471 1.00 85.25 85 SER A CA 1
ATOM 652 C C . SER A 1 85 ? -12.072 9.269 32.643 1.00 85.25 85 SER A C 1
ATOM 654 O O . SER A 1 85 ? -11.900 10.172 33.455 1.00 85.25 85 SER A O 1
ATOM 656 N N . ARG A 1 86 ? -13.172 9.205 31.878 1.00 78.56 86 ARG A N 1
ATOM 657 C CA . ARG A 1 86 ? -14.323 10.099 32.081 1.00 78.56 86 ARG A CA 1
ATOM 658 C C . ARG A 1 86 ? -15.143 9.604 33.290 1.00 78.56 86 ARG A C 1
ATOM 660 O O . ARG A 1 86 ? -15.460 8.413 33.286 1.00 78.56 86 ARG A O 1
ATOM 667 N N . PRO A 1 87 ? -15.423 10.466 34.289 1.00 69.38 87 PRO A N 1
ATOM 668 C CA . PRO A 1 87 ? -16.210 10.117 35.473 1.00 69.38 87 PRO A CA 1
ATOM 669 C C . PRO A 1 87 ? -17.672 9.808 35.136 1.00 69.38 87 PRO A C 1
ATOM 671 O O . PRO A 1 87 ? -18.171 10.330 34.110 1.00 69.38 87 PRO A O 1
#

Secondary structure (DSSP, 8-state):
----PPPHHHHHHHHHHHHHHHHHHHHHHHHHHHHH-GGG-SEETTEE-HHHHHHHHHHHHHHHHHHHHHHHHHHHHHHHHHHHS--

Radius of gyration: 19.28 Å; Cα contacts (8 Å, |Δi|>4): 50; chains: 1; bounding box: 35×21×62 Å

Sequence (87 aa):
MSKRRFSPGFFAKVLVVGIAGSALLAAVMTALDWRKNPAGIFHGPDGTHWAIVGETFFSWFWPALSAAVLLILLAASLRHAVRRSRP